Protein AF-A0A2W5VFM1-F1 (afdb_monomer_lite)

InterPro domains:
  IPR036942 TonB-dependent receptor-like, beta-barrel domain superfamily [G3DSA:2.40.170.20] (1-67)

Foldseek 3Di:
DDFDKDKDKDQDCDPDPRHQKMKMKIKTRVVQDAADFDDDDDPPDDRHPVVPDDRDGIDIDIDMDGDD

Radius of gyration: 18.91 Å; chains: 1; bounding box: 37×22×55 Å

Structure (mmCIF, N/CA/C/O backbone):
data_AF-A0A2W5VFM1-F1
#
_entry.id   AF-A0A2W5VFM1-F1
#
loop_
_atom_site.group_PDB
_atom_site.id
_atom_site.type_symbol
_atom_site.label_atom_id
_atom_site.label_alt_id
_atom_site.label_comp_id
_atom_site.label_asym_id
_atom_site.label_entity_id
_atom_site.label_seq_id
_atom_site.pdbx_PDB_ins_code
_atom_site.Cartn_x
_atom_site.Cartn_y
_atom_site.Cartn_z
_atom_site.occupancy
_atom_site.B_iso_or_equiv
_atom_site.auth_seq_id
_atom_site.auth_comp_id
_atom_site.auth_asym_id
_atom_site.auth_atom_id
_atom_site.pdbx_PDB_model_num
ATOM 1 N N . MET A 1 1 ? 7.307 -5.773 -16.049 1.00 81.88 1 MET A N 1
ATOM 2 C CA . MET A 1 1 ? 7.421 -5.601 -14.589 1.00 81.88 1 MET A CA 1
ATOM 3 C C . MET A 1 1 ? 6.355 -6.425 -13.883 1.00 81.88 1 MET A C 1
ATOM 5 O O . MET A 1 1 ? 5.284 -6.623 -14.447 1.00 81.88 1 MET A O 1
ATOM 9 N N . THR A 1 2 ? 6.613 -6.864 -12.650 1.00 90.31 2 THR A N 1
ATOM 10 C CA . THR A 1 2 ? 5.611 -7.555 -11.823 1.00 90.31 2 THR A CA 1
ATOM 11 C C . THR A 1 2 ? 5.517 -6.869 -10.471 1.00 90.31 2 THR A C 1
ATOM 13 O O . THR A 1 2 ? 6.510 -6.777 -9.750 1.00 90.31 2 THR A O 1
ATOM 16 N N . THR A 1 3 ? 4.323 -6.406 -10.115 1.00 94.19 3 THR A N 1
ATOM 17 C CA . THR A 1 3 ? 4.030 -5.814 -8.806 1.00 94.19 3 THR A CA 1
ATOM 18 C C . THR A 1 3 ? 3.122 -6.736 -8.005 1.00 94.19 3 THR A C 1
ATOM 20 O O . THR A 1 3 ? 2.256 -7.406 -8.564 1.00 94.19 3 THR A O 1
ATOM 23 N N . VAL A 1 4 ? 3.295 -6.741 -6.685 1.00 96.88 4 VAL A N 1
ATOM 24 C CA . VAL A 1 4 ? 2.392 -7.418 -5.749 1.00 96.88 4 VAL A CA 1
ATOM 25 C C . VAL A 1 4 ? 1.876 -6.396 -4.753 1.00 96.88 4 VAL A C 1
ATOM 27 O O . VAL A 1 4 ? 2.661 -5.634 -4.180 1.00 96.88 4 VAL A O 1
ATOM 30 N N . ASP A 1 5 ? 0.565 -6.422 -4.545 1.00 97.75 5 ASP A N 1
ATOM 31 C CA . ASP A 1 5 ? -0.138 -5.572 -3.595 1.00 97.75 5 ASP A CA 1
ATOM 32 C C . ASP A 1 5 ? -0.663 -6.433 -2.443 1.00 97.75 5 ASP A C 1
ATOM 34 O O . ASP A 1 5 ? -1.182 -7.531 -2.652 1.00 97.75 5 ASP A O 1
ATOM 38 N N . VAL A 1 6 ? -0.526 -5.930 -1.217 1.00 98.25 6 VAL A N 1
ATOM 39 C CA . VAL A 1 6 ? -0.967 -6.610 0.006 1.00 98.25 6 VAL A CA 1
ATOM 40 C C . VAL A 1 6 ? -1.846 -5.671 0.820 1.00 98.25 6 VAL A C 1
ATOM 42 O O . VAL A 1 6 ? -1.549 -4.486 0.955 1.00 98.25 6 VAL A O 1
ATOM 45 N N . ASN A 1 7 ? -2.924 -6.205 1.392 1.00 98.38 7 ASN A N 1
ATOM 46 C CA . ASN A 1 7 ? -3.776 -5.488 2.334 1.00 98.38 7 ASN A CA 1
ATOM 47 C C . ASN A 1 7 ? -4.089 -6.384 3.538 1.00 98.38 7 ASN A C 1
ATOM 49 O O . ASN A 1 7 ? -4.530 -7.520 3.370 1.00 98.38 7 ASN A O 1
ATOM 53 N N . GLY A 1 8 ? -3.857 -5.862 4.741 1.00 98.31 8 GLY A N 1
ATOM 54 C CA . GLY A 1 8 ? -4.251 -6.471 6.004 1.00 98.31 8 GLY A CA 1
ATOM 55 C C . GLY A 1 8 ? -5.258 -5.598 6.745 1.00 98.31 8 GLY A C 1
ATOM 56 O O . GLY A 1 8 ? -5.103 -4.379 6.814 1.00 98.31 8 GLY A O 1
ATOM 57 N N . ILE A 1 9 ? -6.277 -6.228 7.334 1.00 98.00 9 ILE A N 1
ATOM 58 C CA . ILE A 1 9 ? -7.274 -5.561 8.177 1.00 98.00 9 ILE A CA 1
ATOM 59 C C . ILE A 1 9 ? -7.353 -6.285 9.518 1.00 98.00 9 ILE A C 1
ATOM 61 O O . ILE A 1 9 ? -7.521 -7.502 9.569 1.00 98.00 9 ILE A O 1
ATOM 65 N N . TYR A 1 10 ? -7.285 -5.521 10.601 1.00 97.06 10 TYR A N 1
ATOM 66 C CA . TYR A 1 10 ? -7.503 -5.992 11.958 1.00 97.06 10 TYR A CA 1
ATOM 67 C C . TYR A 1 10 ? -8.743 -5.325 12.555 1.00 97.06 10 TYR A C 1
ATOM 69 O O . TYR A 1 10 ? -8.804 -4.101 12.657 1.00 97.06 10 TYR A O 1
ATOM 77 N N . ALA A 1 11 ? -9.729 -6.131 12.954 1.00 96.06 11 ALA A N 1
ATOM 78 C CA . ALA A 1 11 ? -10.999 -5.661 13.503 1.00 96.06 11 ALA A CA 1
ATOM 79 C C . ALA A 1 11 ? -11.108 -5.954 15.004 1.00 96.06 11 ALA A C 1
ATOM 81 O O . ALA A 1 11 ? -11.020 -7.108 15.432 1.00 96.06 11 ALA A O 1
ATOM 82 N N . PHE A 1 12 ? -11.376 -4.920 15.800 1.00 94.50 12 PHE A N 1
ATOM 83 C CA . PHE A 1 12 ? -11.660 -5.044 17.225 1.00 94.50 12 PHE A CA 1
ATOM 84 C C . PHE A 1 12 ? -13.112 -5.488 17.420 1.00 94.50 12 PHE A C 1
ATOM 86 O O . PHE A 1 12 ? -14.055 -4.713 17.269 1.00 94.50 12 PHE A O 1
ATOM 93 N N . ARG A 1 13 ? -13.286 -6.766 17.773 1.00 89.25 13 ARG A N 1
ATOM 94 C CA . ARG A 1 13 ? -14.601 -7.394 18.011 1.00 89.25 13 ARG A CA 1
ATOM 95 C C . ARG A 1 13 ? -15.039 -7.391 19.479 1.00 89.25 13 ARG A C 1
ATOM 97 O O . ARG A 1 13 ? -16.055 -7.980 19.821 1.00 89.25 13 ARG A O 1
ATOM 104 N N . GLN A 1 14 ? -14.249 -6.774 20.348 1.00 86.06 14 GLN A N 1
ATOM 105 C CA . GLN A 1 14 ? -14.482 -6.760 21.790 1.00 86.06 14 GLN A CA 1
ATOM 106 C C . GLN A 1 14 ? -15.580 -5.750 22.143 1.00 86.06 14 GLN A C 1
ATOM 108 O O . GLN A 1 14 ? -15.698 -4.708 21.496 1.00 86.06 14 GLN A O 1
ATOM 113 N N . SER A 1 15 ? -16.349 -6.027 23.194 1.00 84.25 15 SER A N 1
ATOM 114 C CA . SER A 1 15 ? -17.240 -5.039 23.808 1.00 84.25 15 SER A CA 1
ATOM 115 C C . SER A 1 15 ? -16.431 -3.925 24.487 1.00 84.25 15 SER A C 1
ATOM 117 O O . SER A 1 15 ? -15.374 -4.188 25.057 1.00 84.25 15 SER A O 1
ATOM 119 N N . GLY A 1 16 ? -16.935 -2.688 24.464 1.00 87.00 16 GLY A N 1
ATOM 120 C CA . GLY A 1 16 ? -16.303 -1.531 25.112 1.00 87.00 16 GLY A CA 1
ATOM 121 C C . GLY A 1 16 ? -15.830 -0.460 24.126 1.00 87.00 16 GLY A C 1
ATOM 122 O O . GLY A 1 16 ? -16.277 -0.406 22.983 1.00 87.00 16 GLY A O 1
ATOM 123 N N . ALA A 1 17 ? -14.918 0.414 24.562 1.00 89.38 17 ALA A N 1
ATOM 124 C CA . ALA A 1 17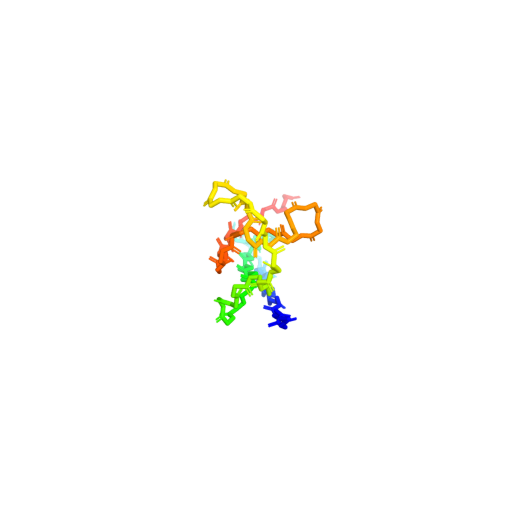 ? -14.527 1.620 23.818 1.00 89.38 17 ALA A CA 1
ATOM 125 C C . ALA A 1 17 ? -13.971 1.344 22.404 1.00 89.38 17 ALA A C 1
ATOM 127 O O . ALA A 1 17 ? -14.126 2.164 21.496 1.00 89.38 17 ALA A O 1
ATOM 128 N N . LEU A 1 18 ? -13.363 0.175 22.191 1.00 92.19 18 LEU A N 1
ATOM 129 C CA . LEU A 1 18 ? -12.789 -0.234 20.905 1.00 92.19 18 LEU A CA 1
ATOM 130 C C . LEU A 1 18 ? -13.764 -1.018 20.017 1.00 92.19 18 LEU A C 1
ATOM 132 O O . LEU A 1 18 ? -13.397 -1.374 18.903 1.00 92.19 18 LEU A O 1
ATOM 136 N N . HIS A 1 19 ? -15.002 -1.255 20.460 1.00 93.38 19 HIS A N 1
ATOM 137 C CA . HIS A 1 19 ? -16.001 -1.969 19.664 1.00 93.38 19 HIS A CA 1
ATOM 138 C C . HIS A 1 19 ? -16.172 -1.325 18.284 1.00 93.38 19 HIS A C 1
ATOM 140 O O . HIS A 1 19 ? -16.319 -0.106 18.186 1.00 93.38 19 HIS A O 1
ATOM 146 N N . GLY A 1 20 ? -16.118 -2.122 17.218 1.00 93.94 20 GLY A N 1
ATOM 147 C CA . GLY A 1 20 ? -16.298 -1.626 15.853 1.00 93.94 20 GLY A CA 1
ATOM 148 C C . GLY A 1 20 ? -15.123 -0.805 15.308 1.00 93.94 20 GLY A C 1
ATOM 149 O O . GLY A 1 20 ? -15.260 -0.213 14.237 1.00 93.94 20 GLY A O 1
ATOM 150 N N . LEU A 1 21 ? -13.986 -0.743 16.014 1.00 96.94 21 LEU A N 1
ATOM 151 C CA . LEU A 1 21 ? -12.748 -0.175 15.482 1.00 96.94 21 LEU A CA 1
ATOM 152 C C . LEU A 1 21 ? -12.083 -1.177 14.526 1.00 96.94 21 LEU A C 1
ATOM 154 O O . LEU A 1 21 ? -12.059 -2.379 14.783 1.00 96.94 21 LEU A O 1
ATOM 158 N N . GLU A 1 22 ? -11.508 -0.690 13.435 1.00 97.62 22 GLU A N 1
ATOM 159 C CA . GLU A 1 22 ? -10.747 -1.476 12.470 1.00 97.62 22 GLU A CA 1
ATOM 160 C C . GLU A 1 22 ? -9.499 -0.698 12.037 1.00 97.62 22 GLU A C 1
ATOM 162 O O . GLU A 1 22 ? -9.580 0.486 11.703 1.00 97.62 22 GLU A O 1
ATOM 167 N N . PHE A 1 23 ? -8.352 -1.375 12.017 1.00 97.62 23 PHE A N 1
ATOM 168 C CA . PHE A 1 23 ? -7.111 -0.880 11.429 1.00 97.62 23 PHE A CA 1
ATOM 169 C C . PHE A 1 23 ? -6.852 -1.588 10.108 1.00 97.62 23 PHE A C 1
ATOM 171 O O . PHE A 1 23 ? -6.997 -2.805 10.021 1.00 97.62 23 PHE A O 1
ATOM 178 N N . SER A 1 24 ? -6.440 -0.843 9.090 1.00 98.25 24 SER A N 1
ATOM 179 C CA . SER A 1 24 ? -6.019 -1.396 7.806 1.00 98.25 24 SER A CA 1
ATOM 180 C C . SER A 1 24 ? -4.628 -0.895 7.448 1.00 98.25 24 SER A C 1
ATOM 182 O O . SER A 1 24 ? -4.318 0.282 7.641 1.00 98.25 24 SER A O 1
ATOM 184 N N . LEU A 1 25 ? -3.808 -1.808 6.935 1.00 98.44 25 LEU A N 1
ATOM 185 C CA . LEU A 1 25 ? -2.493 -1.544 6.375 1.00 98.44 25 LEU A CA 1
ATOM 186 C C . LEU A 1 25 ? -2.480 -2.064 4.938 1.00 98.44 25 LEU A C 1
ATOM 188 O O . LEU A 1 25 ? -2.625 -3.265 4.708 1.00 98.44 25 LEU A O 1
ATOM 192 N N . GLY A 1 26 ? -2.301 -1.162 3.981 1.00 98.50 26 GLY A N 1
ATOM 193 C CA . GLY A 1 26 ? -2.105 -1.488 2.576 1.00 98.50 26 GLY A CA 1
ATOM 194 C C . GLY A 1 26 ? -0.666 -1.224 2.156 1.00 98.50 26 GLY A C 1
ATOM 195 O O . GLY A 1 26 ? -0.075 -0.214 2.532 1.00 98.50 26 GLY A O 1
ATOM 196 N N . VAL A 1 27 ? -0.104 -2.115 1.349 1.00 98.31 27 VAL A N 1
ATOM 197 C CA . VAL A 1 27 ? 1.176 -1.911 0.672 1.00 98.31 27 VAL A CA 1
ATOM 198 C C . VAL A 1 27 ? 0.976 -2.209 -0.805 1.00 98.31 27 VAL A C 1
ATOM 200 O O . VAL A 1 27 ? 0.735 -3.354 -1.182 1.00 98.31 27 VAL A O 1
ATOM 203 N N . ARG A 1 28 ? 1.077 -1.176 -1.640 1.00 97.69 28 ARG A N 1
ATOM 204 C CA . ARG A 1 28 ? 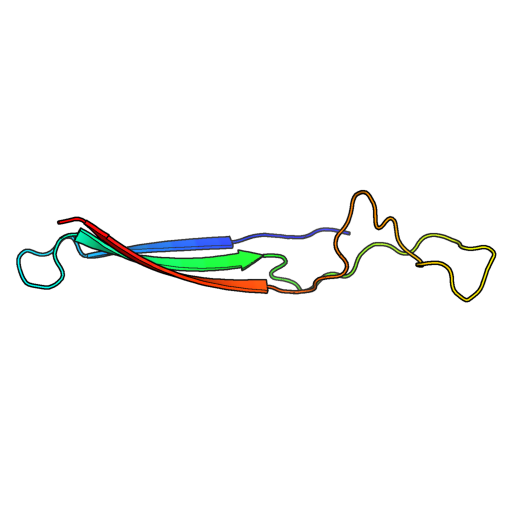1.090 -1.296 -3.100 1.00 97.69 28 ARG A CA 1
ATOM 205 C C . ARG A 1 28 ? 2.525 -1.322 -3.597 1.00 97.69 28 ARG A C 1
ATOM 207 O O . ARG A 1 28 ? 3.357 -0.566 -3.090 1.00 97.69 28 ARG A O 1
ATOM 214 N N . ASN A 1 29 ? 2.794 -2.165 -4.592 1.00 96.94 29 ASN A N 1
ATOM 215 C CA . ASN A 1 29 ? 4.133 -2.392 -5.126 1.00 96.94 29 ASN A CA 1
ATOM 216 C C . ASN A 1 29 ? 5.119 -2.800 -4.012 1.00 96.94 29 ASN A C 1
ATOM 218 O O . ASN A 1 29 ? 6.107 -2.117 -3.738 1.00 96.94 29 ASN A O 1
ATOM 222 N N . LEU A 1 30 ? 4.826 -3.917 -3.334 1.00 97.19 30 LEU A N 1
ATOM 223 C CA . LEU A 1 30 ? 5.592 -4.422 -2.185 1.00 97.19 30 LEU A CA 1
ATOM 224 C C . LEU A 1 30 ? 7.106 -4.484 -2.461 1.00 97.19 30 LEU A C 1
ATOM 226 O O . LEU A 1 30 ? 7.918 -4.089 -1.618 1.00 97.19 30 LEU A O 1
ATOM 230 N N . PHE A 1 31 ? 7.479 -4.917 -3.666 1.00 96.44 31 PHE A N 1
ATOM 231 C CA . PHE A 1 31 ? 8.870 -5.075 -4.095 1.00 96.44 31 PHE A CA 1
ATOM 232 C C . PHE A 1 31 ? 9.512 -3.798 -4.650 1.00 96.44 31 PHE A C 1
ATOM 234 O O . PHE A 1 31 ? 10.691 -3.826 -4.983 1.00 96.44 31 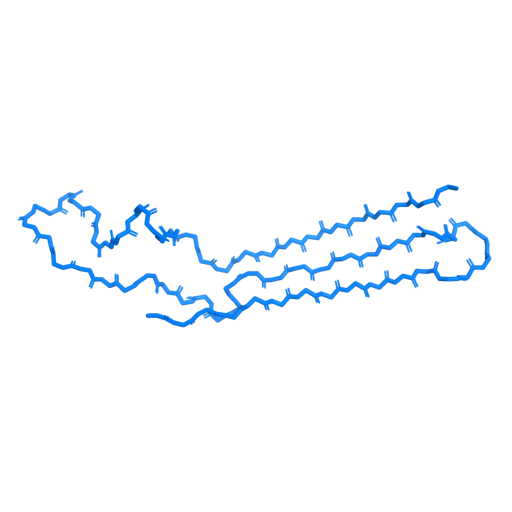PHE A O 1
ATOM 241 N N . ASN A 1 32 ? 8.779 -2.679 -4.714 1.00 96.19 32 ASN A N 1
ATOM 242 C CA . ASN A 1 32 ? 9.261 -1.411 -5.268 1.00 96.19 32 ASN A CA 1
ATOM 243 C C . ASN A 1 32 ? 9.795 -1.555 -6.710 1.00 96.19 32 ASN A C 1
ATOM 245 O O . ASN A 1 32 ? 10.834 -0.993 -7.053 1.00 96.19 32 ASN A O 1
ATOM 249 N N . ALA A 1 33 ? 9.109 -2.343 -7.540 1.00 96.06 33 ALA A N 1
ATOM 250 C CA . ALA A 1 33 ? 9.482 -2.554 -8.932 1.00 96.06 33 ALA A CA 1
ATOM 251 C C . ALA A 1 33 ? 9.194 -1.283 -9.756 1.00 96.06 33 ALA A C 1
ATOM 253 O O . ALA A 1 33 ? 8.081 -0.755 -9.654 1.00 96.06 33 ALA A O 1
ATOM 254 N N . PRO A 1 34 ? 10.159 -0.778 -10.545 1.00 94.19 34 PRO A N 1
ATOM 255 C CA . PRO A 1 34 ? 9.917 0.325 -11.467 1.00 94.19 34 PRO A CA 1
ATOM 256 C C . PRO A 1 34 ? 9.146 -0.147 -12.718 1.00 94.19 34 PRO A C 1
ATOM 258 O O . PRO A 1 34 ? 9.176 -1.343 -13.032 1.00 94.19 34 PRO A O 1
ATOM 261 N N . PRO A 1 35 ? 8.498 0.776 -13.455 1.00 94.50 35 PRO A N 1
ATOM 262 C CA . PRO A 1 35 ? 7.989 0.515 -14.800 1.00 94.50 35 PRO A CA 1
ATOM 263 C C . PRO A 1 35 ? 9.064 -0.026 -15.743 1.00 94.50 35 PRO A C 1
ATOM 265 O O . PRO A 1 35 ? 10.235 0.345 -15.635 1.00 94.50 35 PRO A O 1
ATOM 268 N N . ASP A 1 36 ? 8.656 -0.871 -16.692 1.00 94.25 36 ASP A N 1
ATOM 269 C CA . ASP A 1 36 ? 9.552 -1.288 -17.769 1.00 94.25 36 ASP A CA 1
ATOM 270 C C . ASP A 1 36 ? 9.877 -0.083 -18.652 1.00 94.25 36 ASP A C 1
ATOM 272 O O . ASP A 1 36 ? 9.005 0.726 -18.985 1.00 94.25 36 ASP A O 1
ATOM 276 N N . THR A 1 37 ? 11.141 0.024 -19.045 1.00 93.56 37 THR A N 1
ATOM 277 C CA . THR A 1 37 ? 11.588 1.121 -19.893 1.00 93.56 37 THR A CA 1
ATOM 278 C C . THR A 1 37 ? 11.227 0.870 -21.350 1.00 93.56 37 THR A C 1
ATOM 280 O O . THR A 1 37 ? 11.454 -0.227 -21.864 1.00 93.56 37 THR A O 1
ATOM 283 N N . ILE A 1 38 ? 10.745 1.903 -22.033 1.00 93.56 38 ILE A N 1
ATOM 284 C CA . ILE A 1 38 ? 10.528 1.908 -23.481 1.00 93.56 38 ILE A CA 1
ATOM 285 C C . ILE A 1 38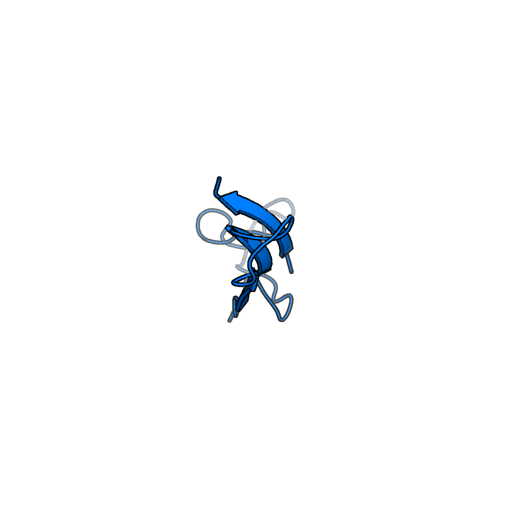 ? 11.571 2.791 -24.165 1.00 93.56 38 ILE A C 1
ATOM 287 O O . ILE A 1 38 ? 12.115 3.717 -23.561 1.00 93.56 38 ILE A O 1
ATOM 291 N N . ASN A 1 39 ? 11.839 2.520 -25.442 1.00 94.00 39 ASN A N 1
ATOM 292 C CA . ASN A 1 39 ? 12.719 3.375 -26.232 1.00 94.00 39 ASN A CA 1
ATOM 293 C C . ASN A 1 39 ? 12.039 4.718 -26.512 1.00 94.00 39 ASN A C 1
ATOM 295 O O . ASN A 1 39 ? 10.895 4.755 -26.966 1.00 94.00 39 ASN A O 1
ATOM 299 N N . THR A 1 40 ? 12.775 5.805 -26.301 1.00 93.00 40 THR A N 1
ATOM 300 C CA . THR A 1 40 ? 12.363 7.163 -26.660 1.00 93.00 40 THR A CA 1
ATOM 301 C C . THR A 1 40 ? 13.329 7.750 -27.681 1.00 93.00 40 THR A C 1
ATOM 303 O O . THR A 1 40 ? 14.471 7.308 -27.802 1.00 93.00 40 THR A O 1
ATOM 306 N N . THR A 1 41 ? 12.858 8.725 -28.459 1.00 92.25 41 THR A N 1
ATOM 307 C CA . THR A 1 41 ? 13.692 9.394 -29.471 1.00 92.25 41 THR A CA 1
ATOM 308 C C . THR A 1 41 ? 14.213 10.741 -28.963 1.00 92.25 41 THR A C 1
ATOM 310 O O . THR A 1 41 ? 15.315 11.144 -29.337 1.00 92.25 41 THR A O 1
ATOM 313 N N . GLN A 1 42 ? 13.495 11.403 -28.045 1.00 94.50 42 GLN A N 1
ATOM 314 C CA . GLN A 1 42 ? 13.958 12.632 -27.408 1.00 94.50 42 GLN A CA 1
ATOM 315 C C . GLN A 1 42 ? 14.421 12.370 -25.964 1.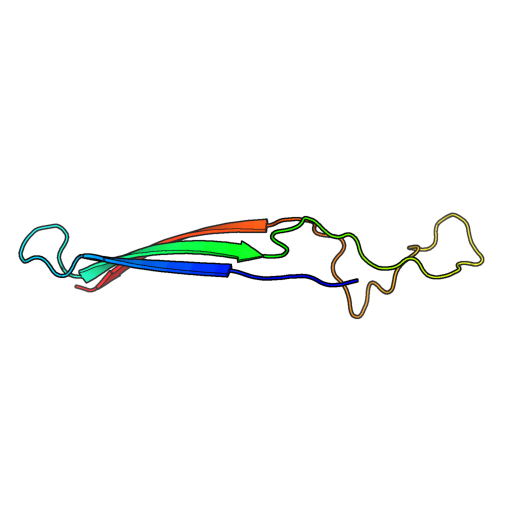00 94.50 42 GLN A C 1
ATOM 317 O O . GLN A 1 42 ? 13.794 11.600 -25.236 1.00 94.50 42 GLN A O 1
ATOM 322 N N . PRO A 1 43 ? 15.499 13.036 -25.503 1.00 87.38 43 PRO A N 1
ATOM 323 C CA . PRO A 1 43 ? 16.084 12.796 -24.179 1.00 87.38 43 PRO A CA 1
ATOM 324 C C . PRO A 1 43 ? 15.208 13.277 -23.012 1.00 87.38 43 PRO A C 1
ATOM 326 O O . PRO A 1 43 ? 15.474 12.927 -21.867 1.00 87.38 43 PRO A O 1
ATOM 329 N N . TYR A 1 44 ? 14.196 14.100 -23.287 1.00 90.19 44 TYR A N 1
ATOM 330 C CA . TYR A 1 44 ? 13.246 14.613 -22.298 1.00 90.19 44 TYR A CA 1
ATOM 331 C C . TYR A 1 44 ? 11.920 13.843 -22.279 1.00 90.19 44 TYR A C 1
ATOM 333 O O . TYR A 1 44 ? 11.047 14.159 -21.470 1.00 90.19 44 TYR A O 1
ATOM 341 N N . ASP A 1 45 ? 11.752 12.855 -23.160 1.00 93.06 45 ASP A N 1
ATOM 342 C CA . ASP A 1 45 ? 10.568 12.007 -23.149 1.00 93.06 45 ASP A CA 1
ATOM 343 C C . ASP A 1 45 ? 10.606 11.070 -21.937 1.00 93.06 45 ASP A C 1
ATOM 345 O O . ASP A 1 45 ? 11.659 10.575 -21.523 1.00 93.06 45 ASP A O 1
ATOM 349 N N . VAL A 1 46 ? 9.430 10.793 -21.376 1.00 92.25 46 VAL A N 1
ATOM 350 C CA . VAL A 1 46 ? 9.287 9.817 -20.294 1.00 92.25 46 VAL A CA 1
ATOM 351 C C . VAL A 1 46 ? 9.591 8.423 -20.838 1.00 92.25 46 VAL A C 1
ATOM 353 O O . VAL A 1 46 ? 8.922 7.943 -21.747 1.00 92.25 46 VAL A O 1
ATOM 356 N N . SER A 1 47 ? 10.595 7.759 -20.269 1.00 93.69 47 SER A N 1
ATOM 357 C CA . SER A 1 47 ? 11.111 6.474 -20.756 1.00 93.69 47 SER A CA 1
ATOM 358 C C . SER A 1 47 ? 10.289 5.257 -20.322 1.00 93.69 47 SER A C 1
ATOM 360 O O . SER A 1 47 ? 10.816 4.153 -20.249 1.00 93.69 47 SER A O 1
ATOM 362 N N . TYR A 1 48 ? 8.998 5.431 -20.042 1.00 94.12 48 TYR A N 1
ATOM 363 C CA . TYR A 1 48 ? 8.045 4.362 -19.740 1.00 94.12 48 TYR A CA 1
ATOM 364 C C . TYR A 1 48 ? 6.641 4.776 -20.200 1.00 94.12 48 TYR A C 1
ATOM 366 O O . TYR A 1 48 ? 6.374 5.956 -20.433 1.00 94.12 48 TYR A O 1
ATOM 374 N N . ASP A 1 49 ? 5.727 3.814 -20.308 1.00 92.81 49 ASP A N 1
ATOM 375 C CA . ASP A 1 49 ? 4.329 4.094 -20.643 1.00 92.81 49 ASP A CA 1
ATOM 376 C C . ASP A 1 49 ? 3.581 4.679 -19.431 1.00 92.81 49 ASP A C 1
ATOM 378 O O . ASP A 1 49 ? 3.078 3.962 -18.564 1.00 92.81 49 ASP A O 1
ATOM 382 N N . SER A 1 50 ? 3.525 6.008 -19.377 1.00 92.44 50 SER A N 1
ATOM 383 C CA . SER A 1 50 ? 2.863 6.775 -18.318 1.00 92.44 50 SER A CA 1
ATOM 384 C C . SER A 1 50 ? 1.338 6.829 -18.428 1.00 92.44 50 SER A C 1
ATOM 386 O O . SER A 1 50 ? 0.683 7.335 -17.517 1.00 92.44 50 SER A O 1
ATOM 388 N N . VAL A 1 51 ? 0.758 6.303 -19.512 1.00 93.62 51 VAL A N 1
ATOM 389 C CA . VAL A 1 51 ? -0.699 6.205 -19.677 1.00 93.62 51 VAL A CA 1
ATOM 390 C C . VAL A 1 51 ? -1.230 4.993 -18.916 1.00 93.62 51 VAL A C 1
ATOM 392 O O . VAL A 1 51 ? -2.302 5.063 -18.317 1.00 93.62 51 VAL A O 1
ATOM 395 N N . ASN A 1 52 ? -0.465 3.899 -18.905 1.00 91.81 52 ASN A N 1
ATOM 396 C CA . ASN A 1 52 ? -0.875 2.639 -18.283 1.00 91.81 52 ASN A CA 1
ATOM 397 C C . ASN A 1 52 ? -0.175 2.349 -16.950 1.00 91.81 52 ASN A C 1
ATOM 399 O O . ASN A 1 52 ? -0.697 1.579 -16.140 1.00 91.81 52 ASN A O 1
ATOM 403 N N . TYR A 1 53 ? 0.982 2.964 -16.694 1.00 91.19 53 TYR A N 1
ATOM 404 C CA . TYR A 1 53 ? 1.771 2.702 -15.495 1.00 91.19 53 TYR A CA 1
ATOM 405 C C . TYR A 1 53 ? 2.049 3.971 -14.694 1.00 91.19 53 TYR A C 1
ATOM 407 O O . TYR A 1 53 ? 2.192 5.067 -15.226 1.00 91.19 53 TYR A O 1
ATOM 415 N N . SER A 1 54 ? 2.141 3.806 -13.375 1.00 90.31 54 SER A N 1
ATOM 416 C CA . SER A 1 54 ? 2.516 4.879 -12.457 1.00 90.31 54 SER A CA 1
ATOM 417 C C . SER A 1 54 ? 4.025 4.850 -12.197 1.00 90.31 54 SER A C 1
ATOM 419 O O . SER A 1 54 ? 4.569 3.763 -11.991 1.00 90.31 54 SER A O 1
ATOM 421 N N . PRO A 1 55 ? 4.704 6.010 -12.116 1.00 91.31 55 PRO A N 1
ATOM 422 C CA . PRO A 1 55 ? 6.104 6.079 -11.696 1.00 91.31 55 PRO A CA 1
ATOM 423 C C . PRO A 1 55 ? 6.267 5.918 -10.178 1.00 91.31 55 PRO A C 1
ATOM 425 O O . PRO A 1 55 ? 7.388 5.907 -9.670 1.00 91.31 55 PRO A O 1
ATOM 428 N N . MET A 1 56 ? 5.162 5.861 -9.428 1.00 92.62 56 MET A N 1
ATOM 429 C CA . MET A 1 56 ? 5.201 5.707 -7.980 1.00 92.62 56 MET A CA 1
ATOM 430 C C . MET A 1 56 ? 5.743 4.322 -7.620 1.00 92.62 56 MET A C 1
ATOM 432 O O . MET A 1 56 ? 5.225 3.299 -8.068 1.00 92.62 56 MET A O 1
ATOM 436 N N . GLY A 1 57 ? 6.777 4.307 -6.780 1.00 93.94 57 GLY A N 1
ATOM 437 C CA . GLY A 1 57 ? 7.339 3.083 -6.220 1.00 93.94 57 GLY A CA 1
ATOM 438 C C . GLY A 1 57 ? 6.411 2.437 -5.188 1.00 93.94 57 GLY A C 1
ATOM 439 O O . GLY A 1 57 ? 5.188 2.398 -5.332 1.00 93.94 57 GLY A O 1
ATOM 440 N N . ARG A 1 58 ? 6.989 1.926 -4.104 1.00 97.12 58 ARG A N 1
ATOM 441 C CA . ARG A 1 58 ? 6.222 1.349 -3.001 1.00 97.12 58 ARG A CA 1
ATOM 442 C C . ARG A 1 58 ? 5.415 2.424 -2.280 1.00 97.12 58 ARG A C 1
ATOM 444 O O . ARG A 1 58 ? 5.975 3.390 -1.765 1.00 97.12 58 ARG A O 1
ATOM 451 N N . MET A 1 59 ? 4.112 2.193 -2.162 1.00 97.88 59 MET A N 1
ATOM 452 C CA . MET A 1 59 ? 3.200 3.060 -1.422 1.00 97.88 59 MET A CA 1
ATOM 453 C C . MET A 1 59 ? 2.608 2.304 -0.236 1.00 97.88 59 MET A C 1
ATOM 455 O O . MET A 1 59 ? 2.076 1.207 -0.398 1.00 97.88 59 MET A O 1
ATOM 459 N N . ILE A 1 60 ? 2.691 2.901 0.953 1.00 98.12 60 ILE A N 1
ATOM 460 C CA . ILE A 1 60 ? 2.129 2.350 2.190 1.00 98.12 60 ILE A CA 1
ATOM 461 C C . ILE A 1 60 ? 0.941 3.216 2.601 1.00 98.12 60 ILE A C 1
ATOM 463 O O . ILE A 1 60 ? 1.063 4.437 2.682 1.00 98.12 60 ILE A O 1
ATOM 467 N N . SER A 1 61 ? -0.200 2.586 2.865 1.00 98.31 61 SER A N 1
ATOM 468 C CA . SER A 1 61 ? -1.407 3.240 3.359 1.00 98.31 61 SER A CA 1
ATOM 469 C C . SER A 1 61 ? -1.803 2.680 4.719 1.00 98.31 61 SER A C 1
ATOM 471 O O . SER A 1 61 ? -1.754 1.475 4.957 1.00 98.31 61 SER A O 1
ATOM 473 N N . VAL A 1 62 ? -2.211 3.570 5.620 1.00 98.19 62 VAL A N 1
ATOM 474 C CA . VAL A 1 62 ? -2.754 3.215 6.932 1.00 98.19 62 VAL A CA 1
ATOM 475 C C . VAL A 1 62 ? -4.127 3.852 7.051 1.00 98.19 62 VAL A C 1
ATOM 477 O O . VAL A 1 62 ? -4.288 5.034 6.748 1.00 98.19 62 VAL A O 1
ATOM 480 N N . ALA A 1 63 ? -5.115 3.078 7.486 1.00 98.12 63 ALA A N 1
ATOM 481 C CA . ALA A 1 63 ? -6.465 3.571 7.709 1.00 98.12 63 ALA A CA 1
ATOM 482 C C . ALA A 1 63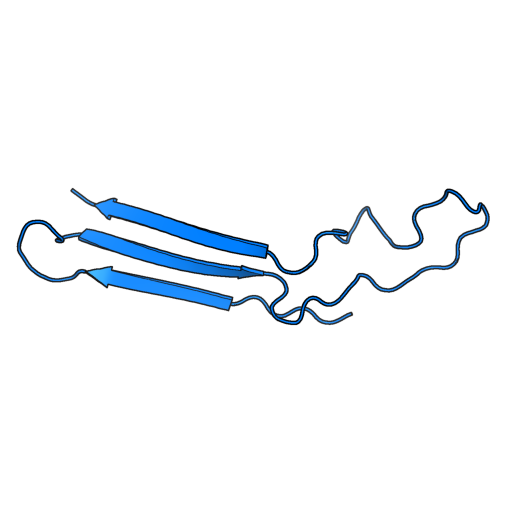 ? -7.015 3.095 9.052 1.00 98.12 63 ALA A C 1
ATOM 484 O O . ALA A 1 63 ? -6.755 1.976 9.500 1.00 98.12 63 ALA A O 1
ATOM 485 N N . VAL A 1 64 ? -7.818 3.959 9.668 1.00 97.12 64 VAL A N 1
ATOM 486 C CA . VAL A 1 64 ? -8.570 3.677 10.889 1.00 97.12 64 VAL A CA 1
ATOM 487 C C . VAL A 1 64 ? -10.044 3.886 10.579 1.00 97.12 64 VAL A C 1
ATOM 489 O O . VAL A 1 64 ? -10.425 4.937 10.065 1.00 97.12 64 VAL A O 1
ATOM 492 N N . ARG A 1 65 ? -10.883 2.900 10.888 1.00 96.69 65 ARG A N 1
ATOM 493 C CA . ARG A 1 65 ? -12.339 2.990 10.738 1.00 96.69 65 ARG A CA 1
ATOM 494 C C . ARG A 1 65 ? -13.011 2.674 12.065 1.00 96.69 65 ARG A C 1
ATOM 496 O O . ARG A 1 65 ? -12.626 1.727 12.733 1.00 96.69 65 ARG A O 1
ATOM 503 N N . LYS A 1 66 ? -14.035 3.443 12.431 1.00 95.31 66 LYS A N 1
ATOM 504 C CA . LYS A 1 66 ? -14.881 3.193 13.603 1.00 95.31 66 LYS A CA 1
ATOM 505 C C . LYS A 1 66 ? -16.330 3.058 13.149 1.00 95.31 66 LYS A C 1
ATOM 507 O O . LYS A 1 66 ? -16.842 3.942 12.467 1.00 95.31 66 LYS A O 1
ATOM 512 N N . ARG A 1 67 ? -16.969 1.948 13.510 1.00 92.00 67 ARG A N 1
ATOM 513 C CA . ARG A 1 67 ? -18.415 1.736 13.389 1.00 92.00 67 ARG A CA 1
ATOM 514 C C . ARG A 1 67 ? -19.053 1.984 14.757 1.00 92.00 67 ARG A C 1
ATOM 516 O O . ARG A 1 67 ? -18.540 1.470 15.753 1.00 92.00 67 ARG A O 1
ATOM 523 N N . TRP A 1 68 ? -20.098 2.807 14.779 1.00 86.50 68 TRP A N 1
ATOM 524 C CA . TRP A 1 68 ? -20.851 3.186 15.977 1.00 86.50 68 TRP A CA 1
ATOM 525 C C . TRP A 1 68 ? -22.103 2.331 16.103 1.00 86.50 68 TRP A C 1
ATOM 527 O O . TRP A 1 68 ? -22.749 2.111 15.053 1.00 86.50 68 TRP A O 1
#

Organism: NCBI:txid88688

Secondary structure (DSSP, 8-state):
-----EEEEEE--SSSTTTTEEEEEEEESTT-PPPPP---SSTTS-SS-TTT------EEEEEEEE--

Sequence (68 aa):
MTTVDVNGIYAFRQSGALHGLEFSLGVRNLFNAPPDTINTTQPYDVSYDSVNYSPMGRMISVAVRKRW

pLDDT: mean 94.16, std 3.76, range [81.88, 98.5]